Protein AF-A0A2S2PAY9-F1 (afdb_monomer_lite)

Sequence (105 aa):
DDGYTPPTTDTFGEEPHHPYTTAVVQAVPEPASARKLNEIVSYVKVTCTYRMNGCPYLLYVLSAAKHEALCPHGPHVRCMVPGCQWSGAYGDTFNHVSTNHLFSA

Radius of gyration: 30.94 Å; chains: 1; bounding box: 52×92×45 Å

Structure (mmCIF, N/CA/C/O backbone):
data_AF-A0A2S2PAY9-F1
#
_entry.id   AF-A0A2S2PAY9-F1
#
loop_
_atom_site.group_PDB
_atom_site.id
_atom_site.type_symbol
_atom_site.label_atom_id
_atom_site.label_alt_id
_atom_site.label_comp_id
_atom_site.label_asym_id
_atom_site.label_entity_id
_atom_site.label_seq_id
_atom_site.pdbx_PDB_ins_code
_atom_site.Cartn_x
_atom_site.Cartn_y
_atom_site.Cartn_z
_atom_site.occupancy
_atom_site.B_iso_or_equiv
_atom_site.auth_seq_id
_atom_site.auth_comp_id
_atom_site.auth_asym_id
_atom_site.auth_atom_id
_atom_site.pdbx_PDB_model_num
ATOM 1 N N . ASP A 1 1 ? 35.750 81.711 -2.475 1.00 54.75 1 ASP A N 1
ATOM 2 C CA . ASP A 1 1 ? 35.726 81.529 -1.022 1.00 54.75 1 ASP A CA 1
ATOM 3 C C . ASP A 1 1 ? 34.289 81.245 -0.631 1.00 54.75 1 ASP A C 1
ATOM 5 O O . ASP A 1 1 ? 33.408 81.721 -1.337 1.00 54.75 1 ASP A O 1
ATOM 9 N N . ASP A 1 2 ? 34.100 80.422 0.398 1.00 43.12 2 ASP A N 1
ATOM 10 C CA . ASP A 1 2 ? 32.828 80.097 1.071 1.00 43.12 2 ASP A CA 1
ATOM 11 C C . ASP A 1 2 ? 31.951 78.946 0.518 1.00 43.12 2 ASP A C 1
ATOM 13 O O . ASP A 1 2 ? 30.980 79.127 -0.209 1.00 43.12 2 ASP A O 1
ATOM 17 N N . GLY A 1 3 ? 32.278 77.728 0.980 1.00 41.16 3 GLY A N 1
ATOM 18 C CA . GLY A 1 3 ? 31.386 76.986 1.890 1.00 41.16 3 GLY A CA 1
ATOM 19 C C . GLY A 1 3 ? 30.308 76.060 1.307 1.00 41.16 3 GLY A C 1
ATOM 20 O O . GLY A 1 3 ? 29.133 76.412 1.270 1.00 41.16 3 GLY A O 1
ATOM 21 N N . TYR A 1 4 ? 30.665 74.808 0.995 1.00 42.12 4 TYR A N 1
ATOM 22 C CA . TYR A 1 4 ? 29.696 73.708 0.874 1.00 42.12 4 TYR A CA 1
ATOM 23 C C . TYR A 1 4 ? 29.211 73.267 2.267 1.00 42.12 4 TYR A C 1
ATOM 25 O O . TYR A 1 4 ? 30.026 72.885 3.107 1.00 42.12 4 TYR A O 1
ATOM 33 N N . THR A 1 5 ? 27.893 73.268 2.488 1.00 57.59 5 THR A N 1
ATOM 34 C CA . THR A 1 5 ? 27.241 72.664 3.665 1.00 57.59 5 THR A CA 1
ATOM 35 C C . THR A 1 5 ? 26.264 71.593 3.165 1.00 57.59 5 THR A C 1
ATOM 37 O O . THR A 1 5 ? 25.447 71.909 2.298 1.00 57.59 5 THR A O 1
ATOM 40 N N . PRO A 1 6 ? 26.329 70.335 3.636 1.00 57.19 6 PRO A N 1
ATOM 41 C CA . PRO A 1 6 ? 25.423 69.289 3.169 1.00 57.19 6 PRO A CA 1
ATOM 42 C C . PRO A 1 6 ? 24.013 69.446 3.771 1.00 57.19 6 PRO A C 1
ATOM 44 O O . PRO A 1 6 ? 23.890 69.864 4.925 1.00 57.19 6 PRO A O 1
ATOM 47 N N . PRO A 1 7 ? 22.949 69.076 3.036 1.00 47.03 7 PRO A N 1
ATOM 48 C CA . PRO A 1 7 ? 21.603 69.026 3.587 1.00 47.03 7 PRO A CA 1
ATOM 49 C C . PRO A 1 7 ? 21.453 67.865 4.580 1.00 47.03 7 PRO A C 1
ATOM 51 O O . PRO A 1 7 ? 21.883 66.735 4.342 1.00 47.03 7 PRO A O 1
ATOM 54 N N . THR A 1 8 ? 20.840 68.197 5.710 1.00 45.06 8 THR A N 1
ATOM 55 C CA . THR A 1 8 ? 20.446 67.330 6.819 1.00 45.06 8 THR A CA 1
ATOM 56 C C . THR A 1 8 ? 19.462 66.249 6.380 1.00 45.06 8 THR A C 1
ATOM 58 O O . THR A 1 8 ? 18.506 66.519 5.662 1.00 45.06 8 THR A O 1
ATOM 61 N N . THR A 1 9 ? 19.704 65.030 6.858 1.00 43.91 9 THR A N 1
ATOM 62 C CA . THR A 1 9 ? 18.847 63.843 6.766 1.00 43.91 9 THR A CA 1
ATOM 63 C C . THR A 1 9 ? 17.409 64.127 7.191 1.00 43.91 9 THR A C 1
ATOM 65 O O . THR A 1 9 ? 17.154 64.406 8.362 1.00 43.91 9 THR A O 1
ATOM 68 N N . ASP A 1 10 ? 16.483 63.984 6.246 1.00 38.84 10 ASP A N 1
ATOM 69 C CA . ASP A 1 10 ? 15.049 63.935 6.498 1.00 38.84 10 ASP A CA 1
ATOM 70 C C . ASP A 1 10 ? 14.642 62.580 7.099 1.00 38.84 10 ASP A C 1
ATOM 72 O O . ASP A 1 10 ? 14.743 61.526 6.472 1.00 38.84 10 ASP A O 1
ATOM 76 N N . THR A 1 11 ? 14.208 62.652 8.354 1.00 42.25 11 THR A N 1
ATOM 77 C CA . THR A 1 11 ? 12.910 62.160 8.832 1.00 42.25 11 THR A CA 1
ATOM 78 C C . THR A 1 11 ? 12.492 60.741 8.410 1.00 42.25 11 THR A C 1
ATOM 80 O O . THR A 1 11 ? 11.704 60.552 7.486 1.00 42.25 11 THR A O 1
ATOM 83 N N . PHE A 1 12 ? 12.917 59.732 9.179 1.00 36.25 12 PHE A N 1
ATOM 84 C CA . PHE A 1 12 ? 12.149 58.490 9.311 1.00 36.25 12 PHE A CA 1
ATOM 85 C C . PHE A 1 12 ? 11.054 58.716 10.357 1.00 36.25 12 PHE A C 1
ATOM 87 O O . PHE A 1 12 ? 11.352 58.983 11.519 1.00 36.25 12 PHE A O 1
ATOM 94 N N . GLY A 1 13 ? 9.795 58.656 9.920 1.00 34.28 13 GLY A N 1
ATOM 95 C CA . GLY A 1 13 ? 8.629 58.776 10.787 1.00 34.28 13 GLY A CA 1
ATOM 96 C C . GLY A 1 13 ? 8.573 57.661 11.832 1.00 34.28 13 GLY A C 1
ATOM 97 O O . GLY A 1 13 ? 8.724 56.483 11.509 1.00 34.28 13 GLY A O 1
ATOM 98 N N . GLU A 1 14 ? 8.342 58.054 13.081 1.00 38.56 14 GLU A N 1
ATOM 99 C CA . GLU A 1 14 ? 7.896 57.174 14.158 1.00 38.56 14 GLU A CA 1
ATOM 100 C C . GLU A 1 14 ? 6.463 56.703 13.861 1.00 38.56 14 GLU A C 1
ATOM 102 O O . GLU A 1 14 ? 5.530 57.504 13.846 1.00 38.56 14 GLU A O 1
ATOM 107 N N . GLU A 1 15 ? 6.287 55.401 13.628 1.00 37.38 15 GLU A N 1
ATOM 108 C CA . GLU A 1 15 ? 4.981 54.732 13.662 1.00 37.38 15 GLU A CA 1
ATOM 109 C C . GLU A 1 15 ? 4.846 53.980 15.002 1.00 37.38 15 GLU A C 1
ATOM 111 O O . GLU A 1 15 ? 5.775 53.261 15.393 1.00 37.38 15 GLU A O 1
ATOM 116 N N . PRO A 1 16 ? 3.734 54.138 15.747 1.00 41.69 16 PRO A N 1
ATOM 117 C CA . PRO A 1 16 ? 3.600 53.613 17.103 1.00 41.69 16 PRO A CA 1
ATOM 118 C C . PRO A 1 16 ? 3.584 52.082 17.143 1.00 41.69 16 PRO A C 1
ATOM 120 O O . PRO A 1 16 ? 2.799 51.415 16.470 1.00 41.69 16 PRO A O 1
ATOM 123 N N . HIS A 1 17 ? 4.416 51.519 18.016 1.00 41.22 17 HIS A N 1
ATOM 124 C CA . HIS A 1 17 ? 4.471 50.092 18.308 1.00 41.22 17 HIS A CA 1
ATOM 125 C C . HIS A 1 17 ? 3.132 49.594 18.886 1.00 41.22 17 HIS A C 1
ATOM 127 O O . HIS A 1 17 ? 2.872 49.707 20.084 1.00 41.22 17 HIS A O 1
ATOM 133 N N . HIS A 1 18 ? 2.290 48.996 18.043 1.00 49.88 18 HIS A N 1
ATOM 134 C CA . HIS A 1 18 ? 1.155 48.189 18.485 1.00 49.88 18 HIS A CA 1
ATOM 135 C C . HIS A 1 18 ? 1.661 46.846 19.048 1.00 49.88 18 HIS A C 1
ATOM 137 O O . HIS A 1 18 ? 2.351 46.108 18.336 1.00 49.88 18 HIS A O 1
ATOM 143 N N . PRO A 1 19 ? 1.322 46.469 20.297 1.00 50.78 19 PRO A N 1
ATOM 144 C CA . PRO A 1 19 ? 1.649 45.148 20.807 1.00 50.78 19 PRO A CA 1
ATOM 145 C C . PRO A 1 19 ? 0.744 44.118 20.126 1.00 50.78 19 PRO A C 1
ATOM 147 O O . PRO A 1 19 ? -0.452 44.025 20.410 1.00 50.78 19 PRO A O 1
ATOM 150 N N . TYR A 1 20 ? 1.322 43.323 19.226 1.00 46.25 20 TYR A N 1
ATOM 151 C CA . TYR A 1 20 ? 0.695 42.101 18.739 1.00 46.25 20 TYR A CA 1
ATOM 152 C C . TYR A 1 20 ? 0.463 41.178 19.935 1.00 46.25 20 TYR A C 1
ATOM 154 O O . TYR A 1 20 ? 1.373 40.525 20.442 1.00 46.25 20 TYR A O 1
ATOM 162 N N . THR A 1 21 ? -0.774 41.163 20.421 1.00 53.66 21 THR A N 1
ATOM 163 C CA . THR A 1 21 ? -1.214 40.202 21.424 1.00 53.66 21 THR A CA 1
ATOM 164 C C . THR A 1 21 ? -1.329 38.862 20.716 1.00 53.66 21 THR A C 1
ATOM 166 O O . THR A 1 21 ? -2.279 38.624 19.972 1.00 53.66 21 THR A O 1
ATOM 169 N N . THR A 1 22 ? -0.338 37.993 20.905 1.00 58.19 22 THR A N 1
ATOM 170 C CA . THR A 1 22 ? -0.414 36.589 20.502 1.00 58.19 22 THR A CA 1
ATOM 171 C C . THR A 1 22 ? -1.560 35.950 21.277 1.00 58.19 22 THR A C 1
ATOM 173 O O . THR A 1 22 ? -1.405 35.573 22.438 1.00 58.19 22 THR A O 1
ATOM 176 N N . ALA A 1 23 ? -2.740 35.877 20.663 1.00 57.19 23 ALA A N 1
ATOM 177 C CA . ALA A 1 23 ? -3.856 35.128 21.207 1.00 57.19 23 ALA A CA 1
ATOM 178 C C . ALA A 1 23 ? -3.413 33.666 21.331 1.00 57.19 23 ALA A C 1
ATOM 180 O O . ALA A 1 23 ? -3.206 32.971 20.336 1.00 57.19 23 ALA A O 1
ATOM 181 N N . VAL A 1 24 ? -3.210 33.217 22.568 1.00 58.41 24 VAL A N 1
ATOM 182 C CA . VAL A 1 24 ? -2.960 31.813 22.873 1.00 58.41 24 VAL A CA 1
ATOM 183 C C . VAL A 1 24 ? -4.226 31.063 22.481 1.00 58.41 24 VAL A C 1
ATOM 185 O O . VAL A 1 24 ? -5.242 31.151 23.168 1.00 58.41 24 VAL A O 1
ATOM 188 N N . VAL A 1 25 ? -4.183 30.354 21.353 1.00 62.12 25 VAL A N 1
ATOM 189 C CA . VAL A 1 25 ? -5.225 29.397 20.986 1.00 62.12 25 VAL A CA 1
ATOM 190 C C . VAL A 1 25 ? -5.175 28.304 22.047 1.00 62.12 25 VAL A C 1
ATOM 192 O O . VAL A 1 25 ? -4.320 27.421 22.006 1.00 62.12 25 VAL A O 1
ATOM 195 N N . GLN A 1 26 ? -6.029 28.407 23.064 1.00 61.75 26 GLN A N 1
ATOM 196 C CA . GLN A 1 26 ? -6.182 27.345 24.046 1.00 61.75 26 GLN A CA 1
ATOM 197 C C . GLN A 1 26 ? -6.670 26.105 23.295 1.00 61.75 26 GLN A C 1
ATOM 199 O O . GLN A 1 26 ? -7.775 26.089 22.753 1.00 61.75 26 GLN A O 1
ATOM 204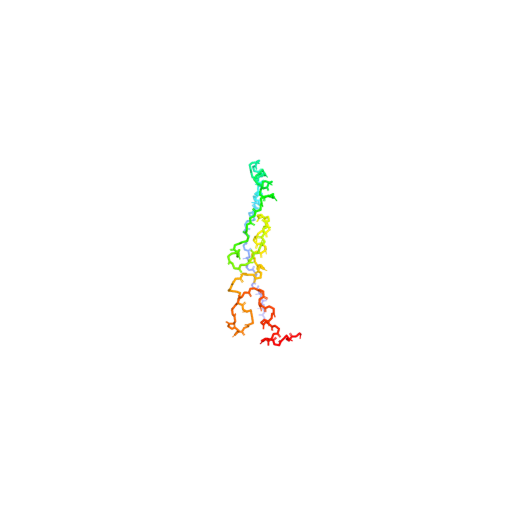 N N . ALA A 1 27 ? -5.816 25.083 23.226 1.00 70.38 27 ALA A N 1
ATOM 205 C CA . ALA A 1 27 ? -6.188 23.790 22.685 1.00 70.38 27 ALA A CA 1
ATOM 206 C C . ALA A 1 27 ? -7.323 23.233 23.549 1.00 70.38 27 ALA A C 1
ATOM 208 O O . ALA A 1 27 ? -7.130 22.931 24.729 1.00 70.38 27 ALA A O 1
ATOM 209 N N . VAL A 1 28 ? -8.523 23.154 22.977 1.00 76.25 28 VAL A N 1
ATOM 210 C CA . VAL A 1 28 ? -9.666 22.541 23.649 1.00 76.25 28 VAL A CA 1
ATOM 211 C C . VAL A 1 28 ? -9.293 21.085 23.951 1.00 76.25 28 VAL A C 1
ATOM 213 O O . VAL A 1 28 ? -8.851 20.381 23.038 1.00 76.25 28 VAL A O 1
ATOM 216 N N . PRO A 1 29 ? -9.429 20.618 25.204 1.00 79.50 29 PRO A N 1
ATOM 217 C CA . PRO A 1 29 ? -9.150 19.229 25.532 1.00 79.50 29 PRO A CA 1
ATOM 218 C C . PRO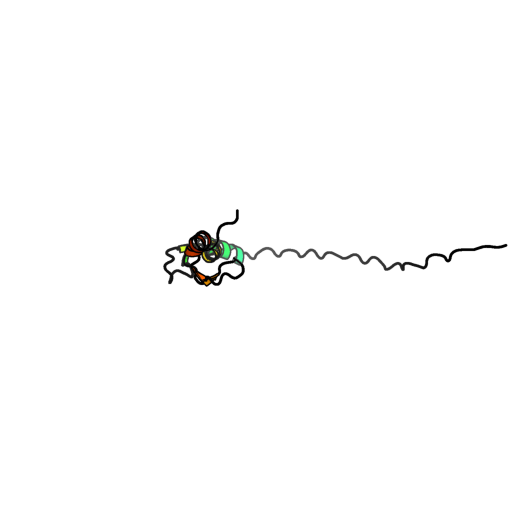 A 1 29 ? -10.085 18.306 24.745 1.00 79.50 29 PRO A C 1
ATOM 220 O O . PRO A 1 29 ? -11.277 18.588 24.608 1.00 79.50 29 PRO A O 1
ATOM 223 N N . GLU A 1 30 ? -9.545 17.199 24.228 1.00 84.75 30 GLU A N 1
ATOM 224 C CA . GLU A 1 30 ? -10.337 16.247 23.449 1.00 84.75 30 GLU A CA 1
ATOM 225 C C . GLU A 1 30 ? -11.555 15.751 24.248 1.00 84.75 30 GLU A C 1
ATOM 227 O O . GLU A 1 30 ? -11.419 15.367 25.419 1.00 84.75 30 GLU A O 1
ATOM 232 N N . PRO A 1 31 ? -12.751 15.702 23.630 1.00 93.25 31 PRO A N 1
ATOM 233 C CA . PRO A 1 31 ? -13.932 15.193 24.304 1.00 93.25 31 PRO A CA 1
ATOM 234 C C . PRO A 1 31 ? -13.748 13.711 24.656 1.00 93.25 31 PRO A C 1
ATOM 236 O O . PRO A 1 31 ? -13.117 12.944 23.927 1.00 93.25 31 PRO A O 1
ATOM 239 N N . ALA A 1 32 ? -14.352 13.270 25.764 1.00 91.69 32 ALA A N 1
ATOM 240 C CA . ALA A 1 32 ? -14.261 11.878 26.220 1.00 91.69 32 ALA A CA 1
ATOM 241 C C . ALA A 1 32 ? -14.729 10.863 25.157 1.00 91.69 32 ALA A C 1
ATOM 243 O O . ALA A 1 32 ? -14.214 9.747 25.089 1.00 91.69 32 ALA A O 1
ATOM 244 N N . SER A 1 33 ? -15.670 11.264 24.296 1.00 92.62 33 SER A N 1
ATOM 245 C CA . SER A 1 33 ? -16.108 10.476 23.143 1.00 92.62 33 SER A CA 1
ATOM 246 C C . SER A 1 33 ? -14.986 10.238 22.130 1.00 92.62 33 SER A C 1
ATOM 248 O O . SER A 1 33 ? -14.834 9.108 21.675 1.00 92.62 33 SER A O 1
ATOM 250 N N . ALA A 1 34 ? -14.165 11.247 21.820 1.00 92.44 34 ALA A N 1
ATOM 251 C CA . ALA A 1 34 ? -13.032 11.112 20.903 1.00 92.44 34 ALA A CA 1
ATOM 252 C C . ALA A 1 34 ? -11.968 10.159 21.462 1.00 92.44 34 ALA A C 1
ATOM 254 O O . ALA A 1 34 ? -11.524 9.252 20.762 1.00 92.44 34 ALA A O 1
ATOM 255 N N . ARG A 1 35 ? -11.643 10.277 22.755 1.00 92.69 35 ARG A N 1
ATOM 256 C CA . ARG A 1 35 ? -10.712 9.355 23.433 1.00 92.69 35 ARG A CA 1
ATOM 257 C C . ARG A 1 35 ? -11.183 7.905 23.341 1.00 92.69 35 ARG A C 1
ATOM 259 O O . ARG A 1 35 ? -10.418 7.026 22.958 1.00 92.69 35 ARG A O 1
ATOM 266 N N . LYS A 1 36 ? -12.466 7.670 23.623 1.00 94.00 36 LYS A N 1
ATOM 267 C CA . LYS A 1 36 ? -13.064 6.332 23.573 1.00 94.00 36 LYS A CA 1
ATOM 268 C C . LYS A 1 36 ? -13.145 5.777 22.148 1.00 94.00 36 LYS A C 1
ATOM 270 O O . LYS A 1 36 ? -12.944 4.585 21.944 1.00 94.00 36 LYS A O 1
ATOM 275 N N . LEU A 1 37 ? -13.396 6.629 21.153 1.00 92.69 37 LEU A N 1
ATOM 276 C CA . LEU A 1 37 ? -13.318 6.241 19.743 1.00 92.69 37 LEU A CA 1
ATOM 277 C C . LEU A 1 37 ? -11.889 5.859 19.345 1.00 92.69 37 LEU A C 1
ATOM 279 O O . LEU A 1 37 ? -11.711 4.821 18.717 1.00 92.69 37 LEU A O 1
ATOM 283 N N . ASN A 1 38 ? -10.880 6.630 19.755 1.00 90.94 38 ASN A N 1
ATOM 284 C CA . ASN A 1 38 ? -9.473 6.310 19.495 1.00 90.94 38 ASN A CA 1
ATOM 285 C C . ASN A 1 38 ? -9.069 4.961 20.108 1.00 90.94 38 ASN A C 1
ATOM 287 O O . ASN A 1 38 ? -8.412 4.159 19.444 1.00 90.94 38 ASN A O 1
ATOM 291 N N . GLU A 1 39 ? -9.521 4.665 21.330 1.00 92.25 39 GLU A N 1
ATOM 292 C CA . GLU A 1 39 ? -9.334 3.347 21.948 1.00 92.25 39 GLU A CA 1
ATOM 293 C C . GLU A 1 39 ? -9.957 2.238 21.093 1.00 92.25 39 GLU A C 1
ATOM 295 O O . GLU A 1 39 ? -9.275 1.276 20.753 1.00 92.25 39 GLU A O 1
ATOM 300 N N . ILE A 1 40 ? -11.216 2.382 20.669 1.00 93.25 40 ILE A N 1
ATOM 301 C CA . ILE A 1 40 ? -11.891 1.378 19.829 1.00 93.25 40 ILE A CA 1
ATOM 302 C C . ILE A 1 40 ? -11.137 1.177 18.508 1.00 93.25 40 ILE A C 1
ATOM 304 O O . ILE A 1 40 ? -10.819 0.047 18.134 1.00 93.25 40 ILE A O 1
ATOM 308 N N . VAL A 1 41 ? -10.807 2.269 17.819 1.00 93.25 41 VAL A N 1
ATOM 309 C CA . VAL A 1 41 ? -10.112 2.261 16.524 1.00 93.25 41 VAL A CA 1
ATOM 310 C C . VAL A 1 41 ? -8.737 1.587 16.618 1.00 93.25 41 VAL A C 1
ATOM 312 O O . VAL A 1 41 ? -8.295 0.976 15.644 1.00 93.25 41 VAL A O 1
ATOM 315 N N . SER A 1 42 ? -8.086 1.614 17.786 1.00 92.06 42 SER A N 1
ATOM 316 C CA . SER A 1 42 ? -6.801 0.938 18.002 1.00 92.06 42 SER A CA 1
ATOM 317 C C . SER A 1 42 ? -6.878 -0.596 17.943 1.00 92.06 42 SER A C 1
ATOM 319 O O . SER A 1 42 ? -5.882 -1.239 17.613 1.00 92.06 42 SER A O 1
ATOM 321 N N . TYR A 1 43 ? -8.051 -1.194 18.191 1.00 93.94 43 TYR A N 1
ATOM 322 C CA . TYR A 1 43 ? -8.247 -2.651 18.164 1.00 93.94 43 TYR A CA 1
ATOM 323 C C . TYR A 1 43 ? -8.960 -3.153 16.904 1.00 93.94 43 TYR A C 1
ATOM 325 O O . TYR A 1 43 ? -8.870 -4.340 16.578 1.00 93.94 43 TYR A O 1
ATOM 333 N N . VAL A 1 44 ? -9.661 -2.274 16.185 1.00 96.31 44 VAL A N 1
ATOM 334 C CA . VAL A 1 44 ? -10.377 -2.637 14.958 1.00 96.31 44 VAL A CA 1
ATOM 335 C C . VAL A 1 44 ? -9.383 -2.933 13.841 1.00 96.31 44 VAL A C 1
ATOM 337 O O . VAL A 1 44 ? -8.451 -2.167 13.580 1.00 96.31 44 VAL A O 1
ATOM 340 N N . LYS A 1 45 ? -9.619 -4.049 13.145 1.00 96.38 45 LYS A N 1
ATOM 341 C CA . LYS A 1 45 ? -8.872 -4.422 11.949 1.00 96.38 45 LYS A CA 1
ATOM 342 C C . LYS A 1 45 ? -9.740 -4.321 10.701 1.00 96.38 45 LYS A C 1
ATOM 344 O O . LYS A 1 45 ? -10.918 -4.664 10.726 1.00 96.38 45 LYS A O 1
ATOM 349 N N . VAL A 1 46 ? -9.128 -3.892 9.608 1.00 96.25 46 VAL A N 1
ATOM 350 C CA . VAL A 1 46 ? -9.737 -3.686 8.295 1.00 96.25 46 VAL A CA 1
ATOM 351 C C . VAL A 1 46 ? -8.924 -4.395 7.224 1.00 96.25 46 VAL A C 1
ATOM 353 O O . VAL A 1 46 ? -7.730 -4.653 7.382 1.00 96.25 46 VAL A O 1
ATOM 356 N N . THR A 1 47 ? -9.569 -4.738 6.119 1.00 97.75 47 THR A N 1
ATOM 357 C CA . THR A 1 47 ? -8.875 -5.257 4.940 1.00 97.75 47 THR A CA 1
ATOM 358 C C . THR A 1 47 ? -8.190 -4.125 4.185 1.00 97.75 47 THR A C 1
ATOM 360 O O . THR A 1 47 ? -8.769 -3.050 4.063 1.00 97.75 47 THR A O 1
ATOM 363 N N . CYS A 1 48 ? -7.003 -4.380 3.629 1.00 97.25 48 CYS A N 1
ATOM 364 C CA . CYS A 1 48 ? -6.367 -3.446 2.696 1.00 97.25 48 CYS A CA 1
ATOM 365 C C . CYS A 1 48 ? -7.293 -3.140 1.505 1.00 97.25 48 CYS A C 1
ATOM 367 O O . CYS A 1 48 ? -7.914 -4.057 0.958 1.00 97.25 48 CYS A O 1
ATOM 369 N N . THR A 1 49 ? -7.323 -1.884 1.052 1.00 95.94 49 THR A N 1
ATOM 370 C CA . THR A 1 49 ? -8.072 -1.466 -0.149 1.00 95.94 49 THR A CA 1
ATOM 371 C C . THR A 1 49 ? -7.705 -2.288 -1.395 1.00 95.94 49 THR A C 1
ATOM 373 O O . THR A 1 49 ? -8.564 -2.592 -2.218 1.00 95.94 49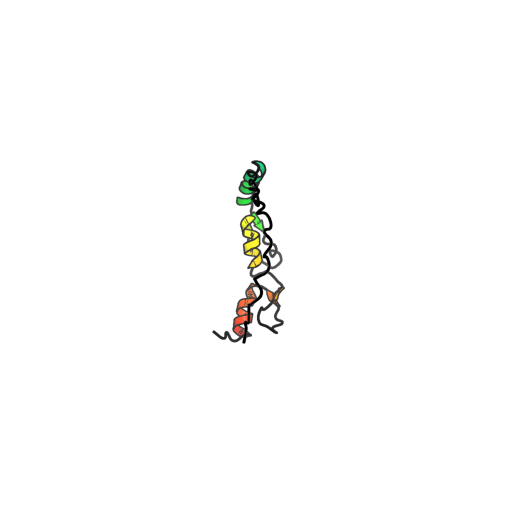 THR A O 1
ATOM 376 N N . TYR A 1 50 ? -6.459 -2.759 -1.505 1.00 95.94 50 TYR A N 1
ATOM 377 C CA . TYR A 1 50 ? -5.986 -3.598 -2.616 1.00 95.94 50 TYR A CA 1
ATOM 378 C C . TYR A 1 50 ? -6.210 -5.103 -2.404 1.00 95.94 50 TYR A C 1
ATOM 380 O O . TYR A 1 50 ? -5.544 -5.927 -3.035 1.00 95.94 50 TYR A O 1
ATOM 388 N N . ARG A 1 51 ? -7.142 -5.504 -1.527 1.00 96.06 51 ARG A N 1
ATOM 389 C CA . ARG A 1 51 ? -7.491 -6.922 -1.316 1.00 96.06 51 ARG A CA 1
ATOM 390 C C . ARG A 1 51 ? -7.933 -7.608 -2.606 1.00 96.06 51 ARG A C 1
ATOM 392 O O . ARG A 1 51 ? -7.557 -8.751 -2.843 1.00 96.06 51 ARG A O 1
ATOM 399 N N . MET A 1 52 ? -8.676 -6.901 -3.458 1.00 94.06 52 MET A N 1
ATOM 400 C CA . MET A 1 52 ? -9.089 -7.415 -4.770 1.00 94.06 52 MET A CA 1
ATOM 401 C C . MET A 1 52 ? -7.905 -7.653 -5.720 1.00 94.06 52 MET A C 1
ATOM 403 O O . MET A 1 52 ? -7.990 -8.510 -6.590 1.00 94.06 52 MET A O 1
ATOM 407 N N . ASN A 1 53 ? -6.783 -6.964 -5.504 1.00 92.56 53 ASN A N 1
ATOM 408 C CA . ASN A 1 53 ? -5.550 -7.119 -6.277 1.00 92.56 53 ASN A CA 1
ATOM 409 C C . ASN A 1 53 ? -4.619 -8.193 -5.680 1.00 92.56 53 ASN A C 1
ATOM 411 O O . ASN A 1 53 ? -3.464 -8.320 -6.089 1.00 92.56 53 ASN A O 1
ATOM 415 N N . GLY A 1 54 ? -5.097 -8.948 -4.686 1.00 93.81 54 GLY A N 1
ATOM 416 C CA . GLY A 1 54 ? -4.369 -10.057 -4.076 1.00 93.81 54 GLY A CA 1
ATOM 417 C C . GLY A 1 54 ? -3.684 -9.735 -2.751 1.00 93.81 54 GLY A C 1
ATOM 418 O O . GLY A 1 54 ? -3.029 -10.620 -2.210 1.00 93.81 54 GLY A O 1
ATOM 419 N N . CYS A 1 55 ? -3.845 -8.530 -2.187 1.00 96.38 55 CYS A N 1
ATOM 420 C CA . CYS A 1 55 ? -3.294 -8.232 -0.864 1.00 96.38 55 CYS A CA 1
ATOM 421 C C . CYS A 1 55 ? -4.018 -9.055 0.229 1.00 96.38 55 CYS A C 1
ATOM 423 O O . CYS A 1 55 ? -5.217 -8.850 0.452 1.00 96.38 55 CYS A O 1
ATOM 425 N N . PRO A 1 56 ? -3.328 -9.955 0.959 1.00 96.00 56 PRO A N 1
ATOM 426 C CA . PRO A 1 56 ? -3.978 -10.821 1.944 1.00 96.00 56 PRO A CA 1
ATOM 427 C C . PRO A 1 56 ? -4.134 -10.156 3.322 1.00 96.00 56 PRO A C 1
ATOM 429 O O . PRO A 1 56 ? -4.772 -10.722 4.211 1.00 96.00 56 PRO A O 1
ATOM 432 N N . TYR A 1 57 ? -3.544 -8.974 3.523 1.00 96.00 57 TYR A N 1
ATOM 433 C CA . TYR A 1 57 ? -3.367 -8.394 4.849 1.00 96.00 57 TYR A CA 1
ATOM 434 C C . TYR A 1 57 ? -4.653 -7.825 5.457 1.00 96.00 57 TYR A C 1
ATOM 436 O O . TYR A 1 57 ? -5.468 -7.166 4.803 1.00 96.00 57 TYR A O 1
ATOM 444 N N . LEU A 1 58 ? -4.773 -8.058 6.765 1.00 96.44 58 LEU A N 1
ATOM 445 C CA . LEU A 1 58 ? -5.748 -7.450 7.657 1.00 96.44 58 LEU A CA 1
ATOM 446 C C . LEU A 1 58 ? -4.987 -6.549 8.641 1.00 96.44 58 LEU A C 1
ATOM 448 O O . LEU A 1 58 ? -4.100 -7.014 9.358 1.00 96.44 58 LEU A O 1
ATOM 452 N N . LEU A 1 59 ? -5.307 -5.261 8.645 1.00 96.12 59 LEU A N 1
ATOM 453 C CA . LEU A 1 59 ? -4.492 -4.184 9.209 1.00 96.12 59 LEU A CA 1
ATOM 454 C C . LEU A 1 59 ? -5.277 -3.446 10.284 1.00 96.12 59 LEU A C 1
ATOM 456 O O . LEU A 1 59 ? -6.489 -3.314 10.167 1.00 96.12 59 LEU A O 1
ATOM 460 N N . TYR A 1 6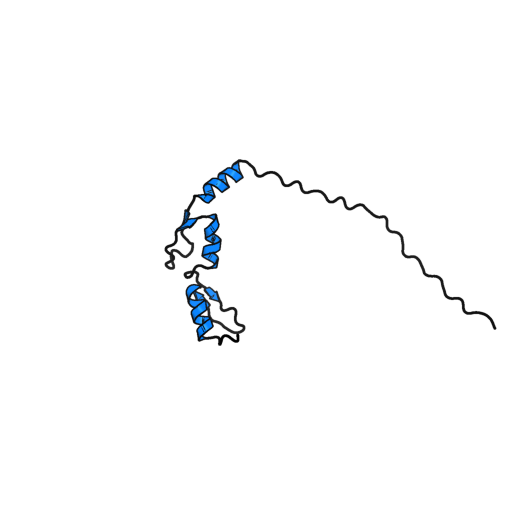0 ? -4.612 -2.909 11.303 1.00 96.12 60 TYR A N 1
ATOM 461 C CA . TYR A 1 60 ? -5.278 -1.971 12.209 1.00 96.12 60 TYR A CA 1
ATOM 462 C C . TYR A 1 60 ? -5.638 -0.693 11.460 1.00 96.12 60 TYR A C 1
ATOM 464 O O . TYR A 1 60 ? -4.840 -0.239 10.634 1.00 96.12 60 TYR A O 1
ATOM 472 N N . VAL A 1 61 ? -6.785 -0.089 11.783 1.00 94.56 61 VAL A N 1
ATOM 473 C CA . VAL A 1 61 ? -7.276 1.133 11.115 1.00 94.56 61 VAL A CA 1
ATOM 474 C C . VAL A 1 61 ? -6.193 2.213 11.050 1.00 94.56 61 VAL A C 1
ATOM 476 O O . VAL A 1 61 ? -5.920 2.750 9.982 1.00 94.56 61 VAL A O 1
ATOM 479 N N . LEU A 1 62 ? -5.491 2.453 12.161 1.00 92.62 62 LEU A N 1
ATOM 480 C CA . LEU A 1 62 ? -4.433 3.469 12.249 1.00 92.62 62 LEU A CA 1
ATOM 481 C C . LEU A 1 62 ? -3.206 3.168 11.369 1.00 92.62 62 LEU A C 1
ATOM 483 O O . LEU A 1 62 ? -2.460 4.070 11.003 1.00 92.62 62 LEU A O 1
ATOM 487 N N . SER A 1 63 ? -2.982 1.898 11.027 1.00 94.25 63 SER A N 1
ATOM 488 C CA . SER A 1 63 ? -1.852 1.450 10.203 1.00 94.25 63 SER A CA 1
ATOM 489 C C . SER A 1 63 ? -2.207 1.239 8.729 1.00 94.25 63 SER A C 1
ATOM 491 O O . SER A 1 63 ? -1.303 1.106 7.902 1.00 94.25 63 SER A O 1
ATOM 493 N N . ALA A 1 64 ? -3.502 1.209 8.396 1.00 95.31 64 ALA A N 1
ATOM 494 C CA . ALA A 1 64 ? -3.986 0.851 7.068 1.00 95.31 64 ALA A CA 1
ATOM 495 C C . ALA A 1 64 ? -3.451 1.805 5.994 1.00 95.31 64 ALA A C 1
ATOM 497 O O . ALA A 1 64 ? -2.835 1.348 5.036 1.00 95.31 64 ALA A O 1
ATOM 498 N N . ALA A 1 65 ? -3.550 3.118 6.223 1.00 94.44 65 ALA A N 1
ATOM 499 C CA . ALA A 1 65 ? -3.068 4.129 5.280 1.00 94.44 65 ALA A CA 1
ATOM 500 C C . ALA A 1 65 ? -1.557 4.012 4.999 1.00 94.44 65 ALA A C 1
ATOM 502 O O . ALA A 1 65 ? -1.117 4.121 3.855 1.00 94.44 65 ALA A O 1
ATOM 503 N N . LYS A 1 66 ? -0.749 3.729 6.032 1.00 95.25 66 LYS A N 1
ATOM 504 C CA . LYS A 1 66 ? 0.702 3.533 5.874 1.00 95.25 66 LYS A CA 1
ATOM 505 C C . LYS A 1 66 ? 1.012 2.307 5.018 1.00 95.25 66 LYS A C 1
ATOM 507 O O . LYS A 1 66 ? 1.915 2.354 4.188 1.00 95.25 66 LYS A O 1
ATOM 512 N N . HIS A 1 67 ? 0.288 1.211 5.229 1.00 96.06 67 HIS A N 1
ATOM 513 C CA . HIS A 1 67 ? 0.429 0.024 4.395 1.00 96.06 67 HIS A CA 1
ATOM 514 C C . HIS A 1 67 ? -0.011 0.302 2.958 1.00 96.06 67 HIS A C 1
ATOM 516 O O . HIS A 1 67 ? 0.695 -0.074 2.035 1.00 96.06 67 HIS A O 1
ATOM 522 N N . GLU A 1 68 ? -1.151 0.958 2.754 1.00 94.75 68 GLU A N 1
ATOM 523 C CA . GLU A 1 68 ? -1.700 1.237 1.423 1.00 94.75 68 GLU A CA 1
ATOM 524 C C . GLU A 1 68 ? -0.768 2.108 0.579 1.00 94.75 68 GLU A C 1
ATOM 526 O O . GLU A 1 68 ? -0.623 1.854 -0.613 1.00 94.75 68 GLU A O 1
ATOM 531 N N . ALA A 1 69 ? -0.056 3.054 1.195 1.00 92.75 69 ALA A N 1
ATOM 532 C CA . ALA A 1 69 ? 0.954 3.864 0.514 1.00 92.75 69 ALA A CA 1
ATOM 533 C C . ALA A 1 69 ? 2.134 3.048 -0.053 1.00 92.75 69 ALA A C 1
ATOM 535 O O . ALA A 1 69 ? 2.802 3.498 -0.979 1.00 92.75 69 ALA A O 1
ATOM 536 N N . LEU A 1 70 ? 2.401 1.864 0.505 1.00 91.94 70 LEU A N 1
ATOM 537 C CA . LEU A 1 70 ? 3.548 1.011 0.167 1.00 91.94 70 LEU A CA 1
ATOM 538 C C . LEU A 1 70 ? 3.114 -0.413 -0.207 1.00 91.94 70 LEU A C 1
ATOM 540 O O . LEU A 1 70 ? 3.921 -1.344 -0.191 1.00 91.94 70 LEU A O 1
ATOM 544 N N . CYS A 1 71 ? 1.824 -0.619 -0.471 1.00 95.62 71 CYS A N 1
ATOM 545 C CA . CYS A 1 71 ? 1.284 -1.951 -0.674 1.00 95.62 71 CYS A CA 1
ATOM 546 C C . CYS A 1 71 ? 1.815 -2.493 -2.002 1.00 95.62 71 CYS A C 1
ATOM 548 O O . CYS A 1 71 ? 1.554 -1.868 -3.028 1.00 95.62 71 CYS A O 1
ATOM 550 N N . PRO A 1 72 ? 2.471 -3.669 -2.037 1.00 94.50 72 PRO A N 1
ATOM 551 C CA . PRO A 1 72 ? 3.006 -4.231 -3.277 1.00 94.50 72 PRO A CA 1
ATOM 552 C C . PRO A 1 72 ? 1.951 -4.436 -4.370 1.00 94.50 72 PRO A C 1
ATOM 554 O O . PRO A 1 72 ? 2.276 -4.368 -5.54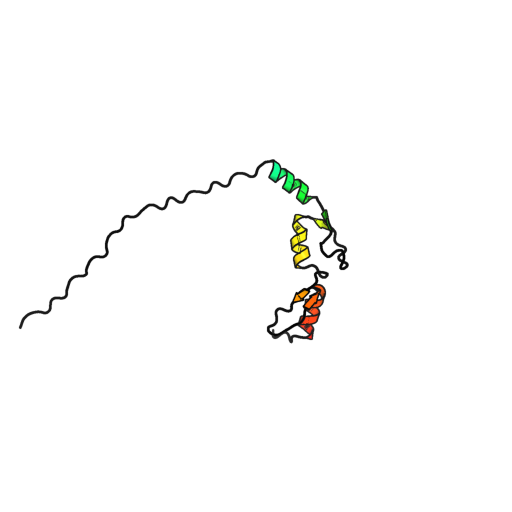9 1.00 94.50 72 PRO A O 1
ATOM 557 N N . HIS A 1 73 ? 0.693 -4.639 -3.970 1.00 94.94 73 HIS A N 1
ATOM 558 C CA . HIS A 1 73 ? -0.459 -4.825 -4.857 1.00 94.94 73 HIS A CA 1
ATOM 559 C C . HIS A 1 73 ? -1.129 -3.505 -5.277 1.00 94.94 73 HIS A C 1
ATOM 561 O O . HIS A 1 73 ? -2.109 -3.519 -6.029 1.00 94.94 73 HIS A O 1
ATOM 567 N N . GLY A 1 74 ? -0.628 -2.373 -4.769 1.00 92.44 74 GLY A N 1
ATOM 568 C CA . GLY A 1 74 ? -1.065 -1.035 -5.139 1.00 92.44 74 GLY A CA 1
ATOM 569 C C . GLY A 1 74 ? -0.761 -0.779 -6.617 1.00 92.44 74 GLY A C 1
ATOM 570 O O . GLY A 1 74 ? 0.408 -0.847 -7.002 1.00 92.44 74 GLY A O 1
ATOM 571 N N . PRO A 1 75 ? -1.778 -0.532 -7.460 1.00 88.62 75 PRO A N 1
ATOM 572 C CA . PRO A 1 75 ? -1.589 -0.328 -8.888 1.00 88.62 75 PRO A CA 1
ATOM 573 C C . PRO A 1 75 ? -1.184 1.119 -9.204 1.00 88.62 75 PRO A C 1
ATOM 575 O O . PRO A 1 75 ? -1.301 2.013 -8.368 1.00 88.62 75 PRO A O 1
ATOM 578 N N . HIS A 1 76 ? -0.798 1.359 -10.457 1.00 87.81 76 HIS A N 1
ATOM 579 C CA . HIS A 1 76 ? -0.557 2.692 -11.029 1.00 87.81 76 HIS A CA 1
ATOM 580 C C . HIS A 1 76 ? 0.591 3.493 -10.397 1.00 87.81 76 HIS A C 1
ATOM 582 O O . HIS A 1 76 ? 0.606 4.725 -10.473 1.00 87.81 76 HIS A O 1
ATOM 588 N N . VAL A 1 77 ? 1.588 2.820 -9.827 1.00 90.69 77 VAL A N 1
ATOM 589 C CA . VAL A 1 77 ? 2.827 3.481 -9.415 1.00 90.69 77 VAL A CA 1
ATOM 590 C C . VAL A 1 77 ? 3.584 3.894 -10.665 1.00 90.69 77 VAL A C 1
ATOM 592 O O . VAL A 1 77 ? 3.852 3.060 -11.525 1.00 90.69 77 VAL A O 1
ATOM 595 N N . ARG A 1 78 ? 3.900 5.185 -10.778 1.00 92.81 78 ARG A N 1
ATOM 596 C CA . ARG A 1 78 ? 4.705 5.724 -11.877 1.00 92.81 78 ARG A CA 1
ATOM 597 C C . ARG A 1 78 ? 6.169 5.761 -11.481 1.00 92.81 78 ARG A C 1
ATOM 599 O O . ARG A 1 78 ? 6.496 6.063 -10.333 1.00 92.81 78 ARG A O 1
ATOM 606 N N . CYS A 1 79 ? 7.046 5.505 -12.443 1.00 93.31 79 CYS A N 1
ATOM 607 C CA . CYS A 1 79 ? 8.465 5.739 -12.234 1.00 93.31 79 CYS A CA 1
ATOM 608 C C . CYS A 1 79 ? 8.731 7.240 -12.025 1.00 93.31 79 CYS A C 1
ATOM 610 O O . CYS A 1 79 ? 8.157 8.082 -12.714 1.00 93.31 79 CYS A O 1
ATOM 612 N N . MET A 1 80 ? 9.605 7.572 -11.072 1.00 91.69 80 MET A N 1
ATOM 613 C CA . MET A 1 80 ? 9.992 8.958 -10.777 1.00 91.69 80 MET A CA 1
ATOM 614 C C . MET A 1 80 ? 11.182 9.448 -11.618 1.00 91.69 80 MET A C 1
ATOM 616 O O . MET A 1 80 ? 11.575 10.606 -11.504 1.00 91.69 80 MET A O 1
ATOM 620 N N . VAL A 1 81 ? 11.764 8.590 -12.463 1.00 91.44 81 VAL A N 1
ATOM 621 C CA . VAL A 1 81 ? 12.854 8.983 -13.363 1.00 91.44 81 VAL A CA 1
ATOM 622 C C . VAL A 1 81 ? 12.298 9.864 -14.491 1.00 91.44 81 VAL A C 1
ATOM 624 O O . VAL A 1 81 ? 11.353 9.450 -15.170 1.00 91.44 81 VAL A O 1
ATOM 627 N N . PRO A 1 82 ? 12.870 11.061 -14.733 1.00 91.62 82 PRO A N 1
ATOM 628 C CA . PRO A 1 82 ? 12.405 11.955 -15.788 1.00 91.62 82 PRO A CA 1
ATOM 629 C C . PRO A 1 82 ? 12.365 11.273 -17.160 1.00 91.62 82 PRO A C 1
ATOM 631 O O . PRO A 1 82 ? 13.326 10.633 -17.578 1.00 91.62 82 PRO A O 1
ATOM 634 N N . GLY A 1 83 ? 11.240 11.411 -17.864 1.00 90.75 83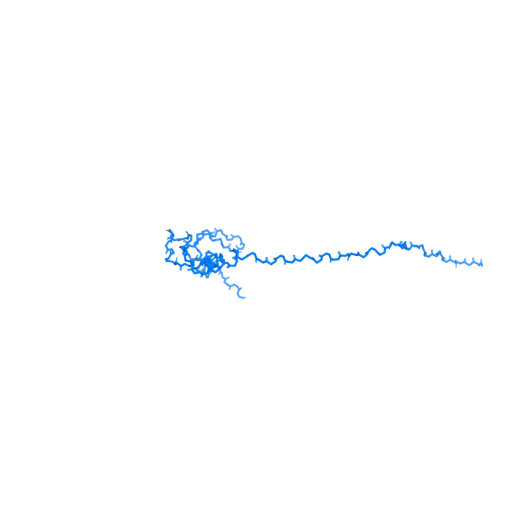 GLY A N 1
ATOM 635 C CA . GLY A 1 83 ? 11.034 10.812 -19.188 1.00 90.75 83 GLY A CA 1
ATOM 636 C C . GLY A 1 83 ? 10.671 9.322 -19.179 1.00 90.75 83 GLY A C 1
ATOM 637 O O . GLY A 1 83 ? 10.308 8.790 -20.229 1.00 90.75 83 GLY A O 1
ATOM 638 N N . CYS A 1 84 ? 10.697 8.649 -18.024 1.00 94.25 84 CYS A N 1
ATOM 639 C CA . CYS A 1 84 ? 10.218 7.277 -17.914 1.00 94.25 84 CYS A CA 1
ATOM 640 C C . CYS A 1 84 ? 8.683 7.239 -17.878 1.00 94.25 84 CYS A C 1
ATOM 642 O O . CYS A 1 84 ? 8.050 7.889 -17.050 1.00 94.25 84 CYS A O 1
ATOM 644 N N . GLN A 1 85 ? 8.079 6.459 -18.776 1.00 94.75 85 GLN A N 1
ATOM 645 C CA . GLN A 1 85 ? 6.620 6.303 -18.882 1.00 94.75 85 GLN A CA 1
ATOM 646 C C . GLN A 1 85 ? 6.107 5.018 -18.222 1.00 94.75 85 GLN A C 1
ATOM 648 O O . GLN A 1 85 ? 4.940 4.661 -18.377 1.00 94.75 85 GLN A O 1
ATOM 653 N N . TRP A 1 86 ? 6.971 4.298 -17.506 1.00 94.88 86 TRP A N 1
ATOM 654 C CA . TRP A 1 86 ? 6.574 3.068 -16.839 1.00 94.88 86 TRP A CA 1
ATOM 655 C C . TRP A 1 86 ? 5.531 3.343 -15.751 1.00 94.88 86 TRP A C 1
ATOM 657 O O . TRP A 1 86 ? 5.673 4.261 -14.935 1.00 94.88 86 TRP A O 1
ATOM 667 N N . SER A 1 87 ? 4.501 2.500 -15.730 1.00 93.31 87 SER A N 1
ATOM 668 C CA . SER A 1 87 ? 3.520 2.431 -14.656 1.00 93.31 87 SER A CA 1
ATOM 669 C C . SER A 1 87 ? 3.186 0.979 -14.348 1.00 93.31 87 SER A C 1
ATOM 671 O O . SER A 1 87 ? 2.923 0.213 -15.276 1.00 93.31 87 SER A O 1
ATOM 673 N N . GLY A 1 88 ? 3.140 0.610 -13.074 1.00 91.94 88 GLY A N 1
ATOM 674 C CA . GLY A 1 88 ? 2.880 -0.769 -12.670 1.00 91.94 88 GLY A CA 1
ATOM 675 C C . GLY A 1 88 ? 2.420 -0.895 -11.226 1.00 91.94 88 GLY A C 1
ATOM 676 O O . GLY A 1 88 ? 1.976 0.077 -10.608 1.00 91.94 88 GLY A O 1
ATOM 677 N N . ALA A 1 89 ? 2.492 -2.114 -10.697 1.00 92.62 89 ALA A N 1
ATOM 678 C CA . ALA A 1 89 ? 2.274 -2.350 -9.280 1.00 92.62 89 ALA A CA 1
ATOM 679 C C . ALA A 1 89 ? 3.484 -1.865 -8.467 1.00 92.62 89 ALA A C 1
ATOM 681 O O . ALA A 1 89 ? 4.624 -1.928 -8.933 1.00 92.62 89 ALA A O 1
ATOM 682 N N . TYR A 1 90 ? 3.254 -1.415 -7.230 1.00 92.56 90 TYR A N 1
ATOM 683 C CA . TYR A 1 90 ? 4.335 -0.960 -6.349 1.00 92.56 90 TYR A CA 1
ATOM 684 C C . TYR A 1 90 ? 5.436 -2.019 -6.198 1.00 92.56 90 TYR A C 1
ATOM 686 O O . TYR A 1 90 ? 6.617 -1.677 -6.258 1.00 92.56 90 TYR A O 1
ATOM 694 N N . GLY A 1 91 ? 5.058 -3.299 -6.088 1.00 90.12 91 GLY A N 1
ATOM 695 C CA . GLY A 1 91 ? 5.994 -4.421 -5.968 1.00 90.12 91 GLY A CA 1
ATOM 696 C C . GLY A 1 91 ? 6.961 -4.570 -7.147 1.00 90.12 91 GLY A C 1
ATOM 697 O O . GLY A 1 91 ? 8.086 -5.024 -6.954 1.00 90.12 91 GLY A O 1
ATOM 698 N N . ASP A 1 92 ? 6.575 -4.111 -8.338 1.00 92.69 92 ASP A N 1
ATOM 699 C CA . ASP A 1 92 ? 7.395 -4.203 -9.549 1.00 92.69 92 ASP A CA 1
ATOM 700 C C . ASP A 1 92 ? 8.355 -3.017 -9.705 1.00 92.69 92 ASP A C 1
ATOM 702 O O . ASP A 1 92 ? 9.287 -3.072 -10.508 1.00 92.69 92 ASP A O 1
ATOM 706 N N . THR A 1 93 ? 8.160 -1.949 -8.924 1.00 92.00 93 THR A N 1
ATOM 707 C CA . THR A 1 93 ? 8.907 -0.688 -9.058 1.00 92.00 93 THR A CA 1
ATOM 708 C C . THR A 1 93 ? 10.406 -0.897 -8.888 1.00 92.00 93 THR A C 1
ATOM 710 O O . THR A 1 93 ? 11.190 -0.373 -9.673 1.00 92.00 93 THR A O 1
ATOM 713 N N . PHE A 1 94 ? 10.823 -1.689 -7.894 1.00 90.94 94 PHE A N 1
ATOM 714 C CA . PHE A 1 94 ? 12.244 -1.953 -7.664 1.00 90.94 94 PHE A CA 1
ATOM 715 C C . PHE A 1 94 ? 12.881 -2.676 -8.852 1.00 90.94 94 PHE A C 1
ATOM 717 O O . PHE A 1 94 ? 13.928 -2.252 -9.332 1.00 90.94 94 PHE A O 1
ATOM 724 N N . ASN A 1 95 ? 12.223 -3.727 -9.350 1.00 92.69 95 ASN A N 1
ATOM 725 C CA . ASN A 1 95 ? 12.694 -4.469 -10.514 1.00 92.69 95 ASN A CA 1
ATOM 726 C C . ASN A 1 95 ? 12.735 -3.582 -11.763 1.00 92.69 95 ASN A C 1
ATOM 728 O O . ASN A 1 95 ? 13.699 -3.621 -12.521 1.00 92.69 95 ASN A O 1
ATOM 732 N N . HIS A 1 96 ? 11.716 -2.746 -11.971 1.00 93.81 96 HIS A N 1
ATOM 733 C CA . HIS A 1 96 ? 11.712 -1.784 -13.064 1.00 93.81 96 HIS A CA 1
ATOM 734 C C . HIS A 1 96 ? 12.923 -0.848 -12.983 1.00 93.81 96 HIS A C 1
ATOM 736 O O . HIS A 1 96 ? 13.665 -0.740 -13.960 1.00 93.81 96 HIS A O 1
ATOM 742 N N . VAL A 1 97 ? 13.150 -0.213 -11.831 1.00 92.44 97 VAL A N 1
ATOM 743 C CA . VAL A 1 97 ? 14.250 0.740 -11.664 1.00 92.44 97 VAL A CA 1
ATOM 744 C C . VAL A 1 97 ? 15.600 0.048 -11.826 1.00 92.44 97 VAL A C 1
ATOM 746 O O . VAL A 1 97 ? 16.424 0.556 -12.570 1.00 92.44 97 VAL A O 1
ATOM 749 N N . SER A 1 98 ? 15.820 -1.124 -11.222 1.00 91.38 98 SER A N 1
ATOM 750 C CA . SER A 1 98 ? 17.109 -1.827 -11.298 1.00 91.38 98 SER A CA 1
ATOM 751 C C . SER A 1 98 ? 17.464 -2.341 -12.696 1.00 91.38 98 SER A C 1
ATOM 753 O O . SER A 1 98 ? 18.643 -2.508 -13.000 1.00 91.38 98 SER A O 1
ATOM 755 N N . THR A 1 99 ? 16.465 -2.593 -13.546 1.00 92.38 99 THR A N 1
ATOM 756 C CA . THR A 1 99 ? 16.668 -3.144 -14.896 1.00 92.38 99 THR A CA 1
ATOM 757 C C . THR A 1 99 ? 16.626 -2.091 -16.001 1.00 92.38 99 THR A C 1
ATOM 759 O O . THR A 1 99 ? 17.312 -2.247 -17.007 1.00 92.38 99 THR A O 1
ATOM 762 N N . ASN A 1 100 ? 15.835 -1.025 -15.838 1.00 91.00 100 ASN A N 1
ATOM 763 C CA . ASN A 1 100 ? 15.595 -0.020 -16.885 1.00 91.00 100 ASN A CA 1
ATOM 764 C C . ASN A 1 100 ? 16.311 1.305 -16.624 1.00 91.00 100 ASN A C 1
ATOM 766 O O . ASN A 1 100 ? 16.435 2.131 -17.530 1.00 91.00 100 ASN A O 1
ATOM 770 N N . HIS A 1 101 ? 16.784 1.522 -15.400 1.00 90.38 101 HIS A N 1
ATOM 771 C CA . HIS A 1 101 ? 17.596 2.670 -15.047 1.00 90.38 101 HIS A CA 1
ATOM 772 C C . HIS A 1 101 ? 18.912 2.141 -14.493 1.00 90.38 101 HIS A C 1
ATOM 774 O O . HIS A 1 101 ? 18.942 1.458 -13.472 1.00 90.38 101 HIS A O 1
ATOM 780 N N . LEU A 1 102 ? 20.023 2.436 -15.172 1.00 79.62 102 LEU A N 1
ATOM 781 C CA . LEU A 1 102 ? 21.318 2.240 -14.536 1.00 79.62 102 LEU A CA 1
ATOM 782 C C . LEU A 1 102 ? 21.307 3.117 -13.286 1.00 79.62 102 LEU A C 1
ATOM 784 O O . LEU A 1 102 ? 21.203 4.339 -13.392 1.00 79.62 102 LEU A O 1
ATOM 788 N N . PHE A 1 103 ? 21.361 2.484 -12.114 1.00 62.56 103 PHE A N 1
ATOM 789 C CA . PHE A 1 103 ? 21.676 3.158 -10.864 1.00 62.56 103 PHE A CA 1
ATOM 790 C C . PHE A 1 103 ? 23.001 3.893 -11.083 1.00 62.56 103 PHE A C 1
ATOM 792 O O . PHE A 1 103 ? 24.069 3.288 -11.022 1.00 62.56 103 PHE A O 1
ATOM 799 N N . SER A 1 104 ? 22.942 5.186 -11.392 1.00 50.34 104 SER A N 1
ATOM 800 C CA . SER A 1 104 ? 24.099 6.049 -11.217 1.00 50.34 104 SER A CA 1
ATOM 801 C C . SER A 1 104 ? 24.154 6.307 -9.718 1.00 50.34 104 SER A C 1
ATOM 803 O O . SER A 1 104 ? 23.397 7.127 -9.200 1.00 50.34 104 SER A O 1
ATOM 805 N N . ALA A 1 105 ? 24.924 5.465 -9.029 1.00 44.41 105 ALA A N 1
ATOM 806 C CA . ALA A 1 105 ? 25.323 5.689 -7.647 1.00 44.41 105 ALA A CA 1
ATOM 807 C C . ALA A 1 105 ? 26.179 6.958 -7.538 1.00 44.41 105 ALA A C 1
ATOM 809 O O . ALA A 1 105 ? 26.890 7.272 -8.524 1.00 44.41 105 ALA A O 1
#

InterPro domains:
  IPR013010 Zinc finger, SIAH-type [PS51081] (43-102)
  IPR013083 Zinc finger, RING/FYVE/PHD-type [G3DSA:3.30.40.10] (38-97)
  IPR044286 E3 ubiquitin-protein ligase SINA-like, plant [PTHR46632] (34-101)

Foldseek 3Di:
DDDDDDDDDDDDDDDDDDPPPPPPPPDDPDDPVVVVVVVVLQPDWDDAPLVVLPRPDIGRNVCNVVCQVQPQSNFFDAAPPPPGGDTGGSVCNVVCCVPVPPPPD

pLDDT: mean 80.24, std 20.63, range [34.28, 97.75]

Secondary structure (DSSP, 8-state):
-----PPPP------------------PPPPHHHHHHHHHHHH-EEE-GGGGGT---EEEHHHHHHHHTT-TT---EEP-STT---EE-GGGHHHHHHHHS----

Organism: Schizaphis graminum (NCBI:txid13262)